Protein AF-A0A814MTD2-F1 (afdb_monomer)

Organism: NCBI:txid104777

Foldseek 3Di:
DDDDDDDDPDDDDDDKDKDFAFALDPAPVSVVLVVVCVVVDDPDDCPDPVNVVVCLVPPDQPCLQPGTDDPCVVDVFADDPNDGFDQQQWAWDGDSSGRIMTIGPPLAGPVRHGDDD

Solvent-accessible surface area (backbone atoms only — not comparable to full-atom values): 7406 Å² total; per-residue (Å²): 135,93,83,89,82,89,85,75,98,64,100,66,79,82,67,66,44,74,53,62,34,62,36,71,74,79,38,73,63,18,47,56,50,49,54,64,49,51,78,70,73,62,97,62,68,76,86,40,80,68,37,62,56,51,53,61,74,68,50,60,94,81,47,49,84,60,28,36,67,55,66,70,76,74,54,82,76,59,72,56,97,90,39,70,61,66,74,81,41,41,26,73,50,76,37,90,89,39,11,32,28,40,24,39,57,67,45,25,28,77,84,67,4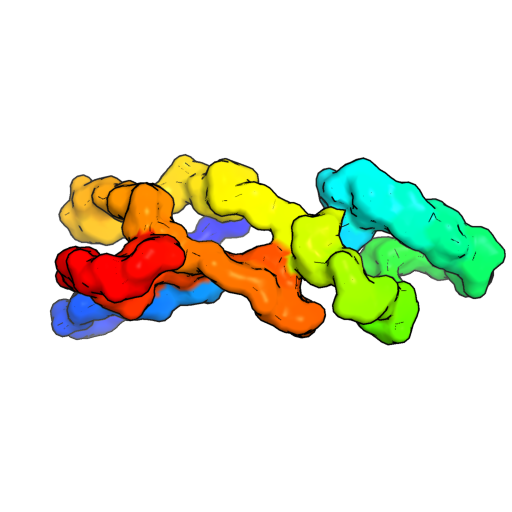7,80,43,90,115

InterPro domains:
  IPR001873 Epithelial sodium channel [PF00858] (6-109)

Mean predicted aligned error: 10.37 Å

pLDDT: mean 73.08, std 11.5, range [43.5, 90.81]

Structure (mmCIF, N/CA/C/O backbone):
data_AF-A0A814MTD2-F1
#
_entry.id   AF-A0A814MTD2-F1
#
loop_
_atom_site.group_PDB
_atom_site.id
_atom_site.type_symbol
_atom_site.label_atom_id
_atom_site.label_alt_id
_atom_site.label_comp_id
_atom_site.label_asym_id
_atom_site.label_entity_id
_atom_site.label_seq_id
_atom_site.pdbx_PDB_ins_code
_atom_site.Cartn_x
_atom_site.Cartn_y
_atom_site.Cartn_z
_atom_site.occupancy
_atom_site.B_iso_or_equiv
_atom_site.auth_seq_id
_atom_site.auth_comp_id
_atom_site.auth_asym_id
_atom_site.auth_atom_id
_atom_site.pdbx_PDB_model_num
ATOM 1 N N . THR A 1 1 ? -6.937 15.872 -8.535 1.00 43.50 1 THR A N 1
ATOM 2 C CA . THR A 1 1 ? -7.206 15.457 -7.141 1.00 43.50 1 THR A CA 1
ATOM 3 C C . THR A 1 1 ? -8.265 14.382 -7.152 1.00 43.50 1 THR A C 1
ATOM 5 O O . THR A 1 1 ? -9.369 14.660 -7.604 1.00 43.50 1 THR A O 1
ATOM 8 N N . THR A 1 2 ? -7.945 13.161 -6.728 1.00 51.50 2 THR A N 1
ATOM 9 C CA . THR A 1 2 ? -8.926 12.064 -6.687 1.00 51.50 2 THR A CA 1
ATOM 10 C C . THR A 1 2 ? -9.736 12.165 -5.398 1.00 51.50 2 THR A C 1
ATOM 12 O O . THR A 1 2 ? -9.160 12.274 -4.319 1.00 51.50 2 THR A O 1
ATOM 15 N N . LYS A 1 3 ? -11.069 12.179 -5.504 1.00 49.38 3 LYS A N 1
ATOM 16 C CA . LYS A 1 3 ? -11.993 12.164 -4.360 1.00 49.38 3 LYS A CA 1
ATOM 17 C C . LYS A 1 3 ? -12.909 10.953 -4.498 1.00 49.38 3 LYS A C 1
ATOM 19 O O . LYS A 1 3 ? -13.663 10.876 -5.463 1.00 49.38 3 LYS A O 1
ATOM 24 N N . THR A 1 4 ? -12.863 10.043 -3.533 1.00 62.94 4 THR A N 1
ATOM 25 C CA . THR A 1 4 ? -13.713 8.845 -3.506 1.00 62.94 4 THR A CA 1
ATOM 26 C C . THR A 1 4 ? -14.805 9.034 -2.457 1.00 62.94 4 THR A C 1
ATOM 28 O O . THR A 1 4 ? -14.506 9.367 -1.313 1.00 62.94 4 THR A O 1
ATOM 31 N N . ARG A 1 5 ? -16.076 8.845 -2.834 1.00 64.44 5 ARG A N 1
ATOM 32 C CA . ARG A 1 5 ? -17.228 8.877 -1.918 1.00 64.44 5 ARG A CA 1
ATOM 33 C C . ARG A 1 5 ? -18.006 7.576 -2.053 1.00 64.44 5 ARG A C 1
ATOM 35 O O . ARG A 1 5 ? -18.518 7.287 -3.129 1.00 64.44 5 ARG A O 1
ATOM 42 N N . ILE A 1 6 ? -18.137 6.836 -0.958 1.00 64.00 6 ILE A N 1
ATOM 43 C CA . ILE A 1 6 ? -18.960 5.625 -0.879 1.00 64.00 6 ILE A CA 1
ATOM 44 C C . ILE A 1 6 ? -20.320 6.032 -0.291 1.00 64.00 6 ILE A C 1
ATOM 46 O O . ILE A 1 6 ? -20.369 6.681 0.752 1.00 64.00 6 ILE A O 1
ATOM 50 N N . LYS A 1 7 ? -21.425 5.716 -0.977 1.00 57.81 7 LYS A N 1
ATOM 51 C CA . LYS A 1 7 ? -22.798 5.887 -0.470 1.00 57.81 7 LYS A CA 1
ATOM 52 C C . LYS A 1 7 ? -23.439 4.507 -0.350 1.00 57.81 7 LYS A C 1
ATOM 54 O O . LYS A 1 7 ? -23.669 3.865 -1.370 1.00 57.81 7 LYS A O 1
ATOM 59 N N . THR A 1 8 ? -23.736 4.070 0.866 1.00 55.31 8 THR A N 1
ATOM 60 C CA . THR A 1 8 ? -24.494 2.841 1.137 1.00 55.31 8 THR A CA 1
ATOM 61 C C . THR A 1 8 ? -25.950 3.188 1.469 1.00 55.31 8 THR A C 1
ATOM 63 O O . THR A 1 8 ? -26.228 4.227 2.063 1.00 55.31 8 THR A O 1
ATOM 66 N N . GLY A 1 9 ? -26.898 2.354 1.026 1.00 54.00 9 GLY A N 1
ATOM 67 C CA . GLY A 1 9 ? -28.345 2.554 1.234 1.00 54.00 9 GLY A CA 1
ATOM 68 C C . GLY A 1 9 ? -28.893 1.979 2.546 1.00 54.00 9 GLY A C 1
ATOM 69 O O . GLY A 1 9 ? -30.090 2.074 2.794 1.00 54.00 9 GLY A O 1
ATOM 70 N N . PHE A 1 10 ? -28.035 1.374 3.371 1.00 67.19 10 PHE A N 1
ATOM 71 C CA . PHE A 1 10 ? -28.394 0.695 4.618 1.00 67.19 10 PHE A CA 1
ATOM 72 C C . PHE A 1 10 ? -27.312 0.941 5.677 1.00 67.19 10 PHE A C 1
ATOM 74 O O . PHE A 1 10 ? -26.182 1.289 5.332 1.00 67.19 10 PHE A O 1
ATOM 81 N N . ASN A 1 11 ? -27.647 0.733 6.954 1.00 61.03 11 ASN A N 1
ATOM 82 C CA . ASN A 1 11 ? -26.702 0.849 8.066 1.00 61.03 11 ASN A CA 1
ATOM 83 C C . ASN A 1 11 ? -25.719 -0.336 8.014 1.00 61.03 11 ASN A C 1
ATOM 85 O O . ASN A 1 11 ? -26.088 -1.467 8.332 1.00 61.03 11 ASN A O 1
ATOM 89 N N . THR A 1 12 ? -24.494 -0.106 7.544 1.00 58.34 12 THR A N 1
ATOM 90 C CA . THR A 1 12 ? -23.470 -1.148 7.375 1.00 58.34 12 THR A CA 1
ATOM 91 C C . THR A 1 12 ? -22.280 -0.845 8.269 1.00 58.34 12 THR A C 1
ATOM 93 O O . THR A 1 12 ? -21.861 0.306 8.330 1.00 58.34 12 THR A O 1
ATOM 96 N N . LYS A 1 13 ? -21.675 -1.866 8.890 1.00 65.62 13 LYS A N 1
ATOM 97 C CA . LYS A 1 13 ? -20.342 -1.706 9.493 1.00 65.62 13 LYS A CA 1
ATOM 98 C C . LYS A 1 13 ? -19.382 -1.148 8.440 1.00 65.62 13 LYS A C 1
ATOM 100 O O . LYS A 1 13 ? -19.480 -1.548 7.276 1.00 65.62 13 LYS A O 1
ATOM 105 N N . PHE A 1 14 ? -18.487 -0.240 8.834 1.00 67.44 14 PHE A N 1
ATOM 106 C CA . PHE A 1 14 ? -17.501 0.300 7.902 1.00 67.44 14 PHE A CA 1
ATOM 107 C C . PHE A 1 14 ? -16.719 -0.861 7.275 1.00 67.44 14 PHE A C 1
ATOM 109 O O . PHE A 1 14 ? -16.185 -1.697 8.013 1.00 67.44 14 PHE A O 1
ATOM 116 N N . PRO A 1 15 ? -16.705 -0.977 5.937 1.00 75.38 15 PRO A N 1
ATOM 117 C CA . PRO A 1 15 ? -16.086 -2.113 5.282 1.00 75.38 15 PRO A CA 1
ATOM 118 C C . PRO A 1 15 ? -14.573 -2.079 5.487 1.00 75.38 15 PRO A C 1
ATOM 120 O O . PRO A 1 15 ? -13.971 -1.018 5.642 1.00 75.38 15 PRO A O 1
ATOM 123 N N . THR A 1 16 ? -13.943 -3.246 5.419 1.00 84.50 16 THR A N 1
ATOM 124 C CA . THR A 1 16 ? -12.493 -3.317 5.250 1.00 84.50 16 THR A CA 1
ATOM 125 C C . THR A 1 16 ? -12.132 -2.675 3.909 1.00 84.50 16 THR A C 1
ATOM 127 O O . THR A 1 16 ? -12.636 -3.089 2.864 1.00 84.50 16 THR A O 1
ATOM 130 N N . ILE A 1 17 ? -11.283 -1.647 3.932 1.00 85.44 17 ILE A N 1
ATOM 131 C CA . ILE A 1 17 ? -10.845 -0.932 2.727 1.00 85.44 17 ILE A CA 1
ATOM 132 C C . ILE A 1 17 ? -9.360 -1.179 2.541 1.00 85.44 17 ILE A C 1
ATOM 134 O O . ILE A 1 17 ? -8.564 -0.779 3.387 1.00 85.44 17 ILE A O 1
ATOM 138 N N . THR A 1 18 ? -8.988 -1.765 1.407 1.00 89.31 18 THR A N 1
ATOM 139 C CA . THR A 1 18 ? -7.591 -1.879 0.989 1.00 89.31 18 THR A CA 1
ATOM 140 C C . THR A 1 18 ? -7.325 -0.923 -0.163 1.00 89.31 18 THR A C 1
ATOM 142 O O . THR A 1 18 ? -7.994 -0.974 -1.194 1.00 89.31 18 THR A O 1
ATOM 145 N N . VAL A 1 19 ? -6.325 -0.063 0.005 1.00 87.75 19 VAL A N 1
ATOM 146 C CA . VAL A 1 19 ? -5.794 0.781 -1.065 1.00 87.75 19 VAL A CA 1
ATOM 147 C C . VAL A 1 19 ? -4.382 0.310 -1.358 1.00 87.75 19 VAL A C 1
ATOM 149 O O . VAL A 1 19 ? -3.531 0.340 -0.471 1.00 87.75 19 VAL A O 1
ATOM 152 N N . CYS A 1 20 ? -4.147 -0.131 -2.588 1.00 85.00 20 CYS A N 1
ATOM 153 C CA . CYS A 1 20 ? -2.820 -0.499 -3.057 1.00 85.00 20 CYS A CA 1
ATOM 154 C C . CYS A 1 20 ? -2.305 0.539 -4.034 1.00 85.00 20 CYS A C 1
ATOM 156 O O . CYS A 1 20 ? -3.072 1.093 -4.827 1.00 85.00 20 CYS A O 1
ATOM 158 N N . ASN A 1 21 ? -1.004 0.778 -3.996 1.00 80.31 21 ASN A N 1
ATOM 159 C CA . ASN A 1 21 ? -0.369 1.652 -4.947 1.00 80.3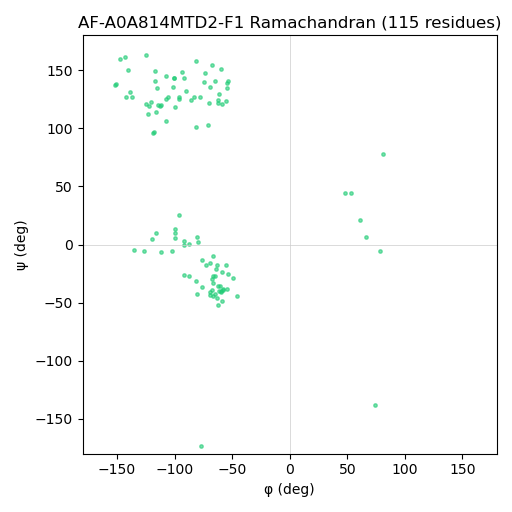1 21 ASN A CA 1
ATOM 160 C C . ASN A 1 21 ? 0.973 1.077 -5.412 1.00 80.31 21 ASN A C 1
ATOM 162 O O . ASN A 1 21 ? 1.852 0.701 -4.634 1.00 80.31 21 ASN A O 1
ATOM 166 N N . LEU A 1 22 ? 1.119 1.074 -6.731 1.00 74.56 22 LEU A N 1
ATOM 167 C CA . LEU A 1 22 ? 2.351 0.762 -7.419 1.00 74.56 22 LEU A CA 1
ATOM 168 C C . LEU A 1 22 ? 2.666 1.957 -8.297 1.00 74.56 22 LEU A C 1
ATOM 170 O O . LEU A 1 22 ? 1.925 2.277 -9.225 1.00 74.56 22 LEU A O 1
ATOM 174 N N . ASN A 1 23 ? 3.730 2.656 -7.955 1.00 69.94 23 ASN A N 1
ATOM 175 C CA . ASN A 1 23 ? 4.092 3.897 -8.585 1.00 69.94 23 ASN A CA 1
ATOM 176 C C . ASN A 1 23 ? 5.445 3.754 -9.264 1.00 69.94 23 ASN A C 1
ATOM 178 O O . ASN A 1 23 ? 6.486 3.912 -8.641 1.00 69.94 23 ASN A O 1
ATOM 182 N N . TYR A 1 24 ? 5.403 3.485 -10.564 1.00 64.06 24 TYR A N 1
ATOM 183 C CA . TYR A 1 24 ? 6.585 3.439 -11.415 1.00 64.06 24 TYR A CA 1
ATOM 184 C C . TYR A 1 24 ? 7.060 4.817 -11.872 1.00 64.06 24 TYR A C 1
ATOM 186 O O . TYR A 1 24 ? 7.950 4.870 -12.705 1.00 64.06 24 TYR A O 1
ATOM 194 N N . PHE A 1 25 ? 6.490 5.922 -11.380 1.00 61.34 25 PHE A N 1
ATOM 195 C CA . PHE A 1 25 ? 6.729 7.246 -11.966 1.00 61.34 25 PHE A CA 1
ATOM 196 C C . PHE A 1 25 ? 7.008 8.362 -10.956 1.00 61.34 25 PHE A C 1
ATOM 198 O O . PHE A 1 25 ? 7.271 9.484 -11.376 1.00 61.34 25 PHE A O 1
ATOM 205 N N . THR A 1 26 ? 6.925 8.116 -9.643 1.00 61.22 26 THR A N 1
ATOM 206 C CA . THR A 1 26 ? 7.065 9.210 -8.657 1.00 61.22 26 THR A CA 1
ATOM 207 C C . THR A 1 26 ? 8.110 9.010 -7.565 1.00 61.22 26 THR A C 1
ATOM 209 O O . THR A 1 26 ? 8.330 9.947 -6.799 1.00 61.22 26 THR A O 1
ATOM 212 N N . SER A 1 27 ? 8.768 7.849 -7.472 1.00 63.75 27 SER A N 1
ATOM 213 C CA . SER A 1 27 ? 9.950 7.694 -6.607 1.00 63.75 27 SER A CA 1
ATOM 214 C C . SER A 1 27 ? 11.238 7.935 -7.403 1.00 63.75 27 SER A C 1
ATOM 216 O O . SER A 1 27 ? 11.282 7.618 -8.589 1.00 63.75 27 SER A O 1
ATOM 218 N N . GLU A 1 28 ? 12.301 8.456 -6.773 1.00 62.22 28 GLU A N 1
ATOM 219 C CA . GLU A 1 28 ? 13.628 8.590 -7.418 1.00 62.22 28 GLU A CA 1
ATOM 220 C C . GLU A 1 28 ? 14.116 7.251 -7.981 1.00 62.22 28 GLU A C 1
ATOM 222 O O . GLU A 1 28 ? 14.640 7.181 -9.087 1.00 62.22 28 GLU A O 1
ATOM 227 N N . TYR A 1 29 ? 13.855 6.158 -7.258 1.00 68.00 29 TYR A N 1
ATOM 228 C CA . TYR A 1 29 ? 14.128 4.808 -7.740 1.00 68.00 29 TYR A CA 1
ATOM 229 C C . TYR A 1 29 ? 13.370 4.485 -9.031 1.00 68.00 29 TYR A C 1
ATOM 231 O O . TYR A 1 29 ? 13.925 3.883 -9.944 1.00 68.00 29 TYR A O 1
ATOM 239 N N . SER A 1 30 ? 12.108 4.898 -9.116 1.00 66.56 30 SER A N 1
ATOM 240 C CA . SER A 1 30 ? 11.290 4.699 -10.305 1.00 66.56 30 SER A CA 1
ATOM 241 C C . SER A 1 30 ? 11.777 5.517 -11.493 1.00 66.56 30 SER A C 1
ATOM 243 O O . SER A 1 30 ? 11.797 4.994 -12.598 1.00 66.56 30 SER A O 1
ATOM 245 N N . ILE A 1 31 ? 12.219 6.758 -11.265 1.00 68.69 31 ILE A N 1
ATOM 246 C CA . ILE A 1 31 ? 12.821 7.605 -12.303 1.00 68.69 31 ILE A CA 1
ATOM 247 C C . ILE A 1 31 ? 14.097 6.943 -12.833 1.00 68.69 31 ILE A C 1
ATOM 249 O O . ILE A 1 31 ? 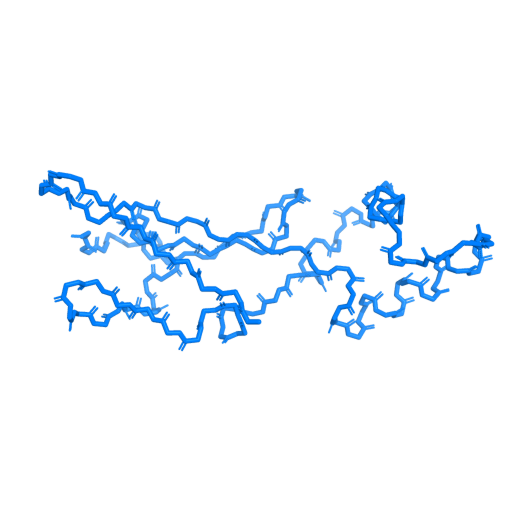14.179 6.666 -14.024 1.00 68.69 31 ILE A O 1
ATOM 253 N N . ASN A 1 32 ? 15.023 6.558 -11.949 1.00 71.31 32 ASN A N 1
ATOM 254 C CA . ASN A 1 32 ? 16.255 5.862 -12.340 1.00 71.31 32 ASN A CA 1
ATOM 255 C C . ASN A 1 32 ? 15.967 4.523 -13.048 1.00 71.31 32 ASN A C 1
ATOM 257 O O . ASN A 1 32 ? 16.676 4.123 -13.970 1.00 71.31 32 ASN A O 1
ATOM 261 N N . TYR A 1 33 ? 14.919 3.810 -12.625 1.00 72.75 33 TYR A N 1
ATOM 262 C CA . TYR A 1 33 ? 14.477 2.577 -13.269 1.00 72.75 33 TYR A CA 1
ATOM 263 C C . TYR A 1 33 ? 13.928 2.839 -14.678 1.00 72.75 33 TYR A C 1
ATOM 265 O O . TYR A 1 33 ? 14.306 2.125 -15.606 1.00 72.75 33 TYR A O 1
ATOM 273 N N . ILE A 1 34 ? 13.104 3.875 -14.865 1.00 69.44 34 ILE A N 1
ATOM 274 C CA . ILE A 1 34 ? 12.630 4.308 -16.186 1.00 69.44 34 ILE A CA 1
ATOM 275 C C . ILE A 1 34 ? 13.813 4.668 -17.086 1.00 69.44 34 ILE A C 1
ATOM 277 O O . ILE A 1 34 ? 13.883 4.154 -18.196 1.00 69.44 34 ILE A O 1
ATOM 281 N N . GLU A 1 35 ? 14.761 5.474 -16.607 1.00 70.88 35 GLU A N 1
ATOM 282 C CA . GLU A 1 35 ? 15.954 5.864 -17.373 1.00 70.88 35 GLU A CA 1
ATOM 283 C C . GLU A 1 35 ? 16.789 4.638 -17.781 1.00 70.88 35 GLU A C 1
ATOM 285 O O . GLU A 1 35 ? 17.245 4.525 -18.920 1.00 70.88 35 GLU A O 1
ATOM 290 N N . SER A 1 36 ? 16.923 3.651 -16.886 1.00 72.94 36 SER A N 1
ATOM 291 C CA . SER A 1 36 ? 17.616 2.393 -17.197 1.00 72.94 36 SER A CA 1
ATOM 292 C C . SER A 1 36 ? 16.910 1.558 -18.275 1.00 72.94 36 SER A C 1
ATOM 294 O O . SER A 1 36 ? 17.561 0.802 -18.996 1.00 72.94 36 SER A O 1
ATOM 296 N N . LEU A 1 37 ? 15.586 1.700 -18.405 1.00 69.56 37 LEU A N 1
ATOM 297 C CA . LEU A 1 37 ? 14.776 1.051 -19.437 1.00 69.56 37 LEU A CA 1
ATOM 298 C C . LEU A 1 37 ? 14.709 1.870 -20.733 1.00 69.56 37 LEU A C 1
ATOM 300 O O . LEU A 1 37 ? 14.554 1.290 -21.804 1.00 69.56 37 LEU A O 1
ATOM 304 N N . GLU A 1 38 ? 14.845 3.195 -20.666 1.00 61.50 38 GLU A N 1
ATOM 305 C CA . GLU A 1 38 ? 14.907 4.089 -21.829 1.00 61.50 38 GLU A CA 1
ATOM 306 C C . GLU A 1 38 ? 16.126 3.767 -22.708 1.00 61.50 38 GLU A C 1
ATOM 308 O O . GLU A 1 38 ? 16.015 3.713 -23.937 1.00 61.50 38 GLU A O 1
ATOM 313 N N . TYR A 1 39 ? 17.246 3.381 -22.079 1.00 57.22 39 TYR A N 1
ATOM 314 C CA . TYR A 1 39 ? 18.416 2.799 -22.752 1.00 57.22 39 TYR A CA 1
ATOM 315 C C . TYR A 1 39 ? 18.065 1.578 -23.636 1.00 57.22 39 TYR A C 1
ATOM 317 O O . TYR A 1 39 ? 18.751 1.299 -24.619 1.00 57.22 39 TYR A O 1
ATOM 325 N N . TYR A 1 40 ? 16.965 0.874 -23.338 1.00 56.56 40 TYR A N 1
ATOM 326 C CA . TYR A 1 40 ? 16.489 -0.325 -24.038 1.00 56.56 40 TYR A CA 1
ATOM 327 C C . TYR A 1 40 ? 15.422 -0.083 -25.124 1.00 56.56 40 TYR A C 1
ATOM 329 O O . TYR A 1 40 ? 14.743 -1.034 -25.511 1.00 56.56 40 TYR A O 1
ATOM 337 N N . LYS A 1 41 ? 15.368 1.114 -25.729 1.00 56.84 41 LYS A N 1
ATOM 338 C CA . LYS A 1 41 ? 14.562 1.443 -26.933 1.00 56.84 41 LYS A CA 1
ATOM 339 C C . LYS A 1 41 ? 13.083 1.740 -26.657 1.00 56.84 41 LYS A C 1
ATOM 341 O O . LYS A 1 41 ? 12.202 0.950 -26.995 1.00 56.84 41 LYS A O 1
ATOM 346 N N . PHE A 1 42 ? 12.788 2.940 -26.169 1.00 60.66 42 PHE A N 1
ATOM 347 C CA . PH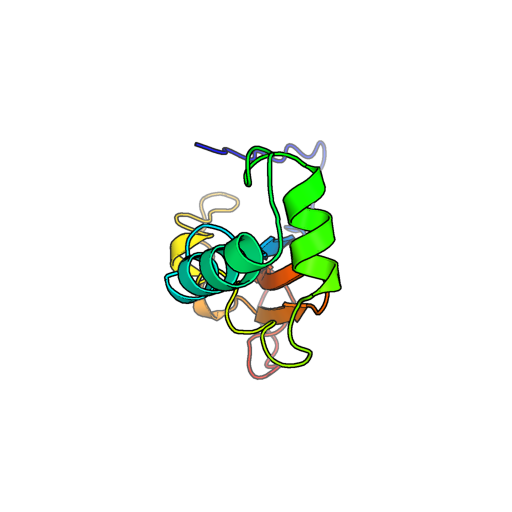E A 1 42 ? 11.453 3.514 -26.337 1.00 60.66 42 PHE A CA 1
ATOM 348 C C . PHE A 1 42 ? 11.500 4.644 -27.368 1.00 60.66 42 PHE A C 1
ATOM 350 O O . PHE A 1 42 ? 11.969 5.734 -27.079 1.00 60.66 42 PHE A O 1
ATOM 357 N N . GLU A 1 43 ? 10.969 4.406 -28.570 1.00 58.31 43 GLU A N 1
ATOM 358 C CA . GLU A 1 43 ? 10.646 5.492 -29.518 1.00 58.31 43 GLU A CA 1
ATOM 359 C C . GLU A 1 43 ? 9.313 6.193 -29.163 1.00 58.31 43 GLU A C 1
ATOM 361 O O . GLU A 1 43 ? 8.849 7.074 -29.883 1.00 58.31 43 GLU A O 1
ATOM 366 N N . GLY A 1 44 ? 8.661 5.792 -28.064 1.00 60.94 44 GLY A N 1
ATOM 367 C CA . GLY A 1 44 ? 7.320 6.232 -27.679 1.00 60.94 44 GLY A CA 1
ATOM 368 C C . GLY A 1 44 ? 7.248 6.837 -26.280 1.00 60.94 44 GLY A C 1
ATOM 369 O O . GLY A 1 44 ? 8.122 6.635 -25.445 1.00 60.94 44 GLY A O 1
ATOM 370 N N . ASN A 1 45 ? 6.159 7.564 -26.018 1.00 62.19 45 ASN A N 1
ATOM 371 C CA . ASN A 1 45 ? 5.923 8.234 -24.741 1.00 62.19 45 ASN A CA 1
ATOM 372 C C . ASN A 1 45 ? 5.911 7.220 -23.566 1.00 62.19 45 ASN A C 1
ATOM 374 O O . ASN A 1 45 ? 5.044 6.340 -23.555 1.00 62.19 45 ASN A O 1
ATOM 378 N N . PRO A 1 46 ? 6.790 7.360 -22.552 1.00 57.88 46 PRO A N 1
ATOM 379 C CA . PRO A 1 46 ? 6.854 6.462 -21.391 1.00 57.88 46 PRO A CA 1
ATOM 380 C C . PRO A 1 46 ? 5.612 6.538 -20.485 1.00 57.88 46 PRO A C 1
ATOM 382 O O . PRO A 1 46 ? 5.411 5.689 -19.625 1.00 57.88 46 PRO A O 1
ATOM 385 N N . PHE A 1 47 ? 4.727 7.512 -20.697 1.00 58.69 47 PHE A N 1
ATOM 386 C CA . PHE A 1 47 ? 3.421 7.603 -20.041 1.00 58.69 47 PHE A CA 1
ATOM 387 C C . PHE A 1 47 ? 2.291 6.926 -20.838 1.00 58.69 47 PHE A C 1
ATOM 389 O O . PHE A 1 47 ? 1.127 6.977 -20.438 1.00 58.69 47 PHE A O 1
ATOM 396 N N . ALA A 1 48 ? 2.593 6.290 -21.975 1.00 64.94 48 ALA A N 1
ATOM 397 C CA . ALA A 1 48 ? 1.625 5.474 -22.698 1.00 64.94 48 ALA A CA 1
ATOM 398 C C . ALA A 1 48 ? 1.373 4.145 -21.963 1.00 64.94 48 ALA A C 1
ATOM 400 O O . ALA A 1 48 ? 2.283 3.562 -21.378 1.00 64.94 48 ALA A O 1
ATOM 401 N N . LYS A 1 49 ? 0.144 3.609 -22.054 1.00 58.25 49 LYS A N 1
ATOM 402 C CA . LYS A 1 49 ? -0.281 2.355 -21.386 1.00 58.25 49 LYS A CA 1
ATOM 403 C C . LYS A 1 49 ? 0.677 1.166 -21.581 1.00 58.25 49 LYS A C 1
ATOM 405 O O . LYS A 1 49 ? 0.743 0.294 -20.722 1.00 58.25 49 LYS A O 1
ATOM 410 N N . GLY A 1 50 ? 1.408 1.118 -22.697 1.00 64.81 50 GLY A N 1
ATOM 411 C CA . GLY A 1 50 ? 2.378 0.054 -22.979 1.00 64.81 50 GLY A CA 1
ATOM 412 C C . GLY A 1 50 ? 3.587 0.046 -22.038 1.00 64.81 50 GLY A C 1
ATOM 413 O O . GLY A 1 50 ? 4.151 -1.016 -21.787 1.00 64.81 50 GLY A O 1
ATOM 414 N N . PHE A 1 51 ? 3.958 1.194 -21.470 1.00 68.50 51 PHE A N 1
ATOM 415 C CA . PHE A 1 51 ? 5.118 1.289 -20.590 1.00 68.50 51 PHE A CA 1
ATOM 416 C C . PHE A 1 51 ? 4.890 0.574 -19.258 1.00 68.50 51 PHE A C 1
ATOM 418 O O . PHE A 1 51 ? 5.753 -0.178 -18.819 1.00 68.50 51 PHE A O 1
ATOM 425 N N . GLU A 1 52 ? 3.712 0.731 -18.642 1.00 68.25 52 GLU A N 1
ATOM 426 C CA . GLU A 1 52 ? 3.385 0.049 -17.380 1.00 68.25 52 GLU A CA 1
ATOM 427 C C . GLU A 1 52 ? 3.501 -1.478 -17.523 1.00 68.25 52 GLU A C 1
ATOM 429 O O . GLU A 1 52 ? 4.017 -2.155 -16.635 1.00 68.25 52 GLU A O 1
ATOM 434 N N . TYR A 1 53 ? 3.076 -2.020 -18.668 1.00 71.19 53 TYR A N 1
ATOM 435 C CA . TYR A 1 53 ? 3.205 -3.444 -18.977 1.00 71.19 53 TYR A CA 1
ATOM 436 C C . TYR A 1 53 ? 4.675 -3.887 -19.054 1.00 71.19 53 TYR A C 1
ATOM 438 O O . TYR A 1 53 ? 5.056 -4.893 -18.456 1.00 71.19 53 TYR A O 1
ATOM 446 N N . ILE A 1 54 ? 5.519 -3.114 -19.739 1.00 71.38 54 ILE A N 1
ATOM 447 C CA . ILE A 1 54 ? 6.948 -3.419 -19.901 1.00 71.38 54 ILE A CA 1
ATOM 448 C C . ILE A 1 54 ? 7.700 -3.268 -18.571 1.00 71.38 54 ILE A C 1
ATOM 450 O O . ILE A 1 54 ? 8.518 -4.126 -18.233 1.00 71.38 54 ILE A O 1
ATOM 454 N N . ALA A 1 55 ? 7.389 -2.233 -17.790 1.00 71.44 55 ALA A N 1
ATOM 455 C CA . ALA A 1 55 ? 7.933 -2.016 -16.451 1.00 71.44 55 ALA A CA 1
ATOM 456 C C . ALA A 1 55 ? 7.557 -3.157 -15.491 1.00 71.44 55 ALA A C 1
ATOM 458 O O . ALA A 1 55 ? 8.390 -3.622 -14.716 1.00 71.44 55 ALA A O 1
ATOM 459 N N . LYS A 1 56 ? 6.323 -3.675 -15.567 1.00 71.56 56 LYS A N 1
ATOM 460 C CA . LYS A 1 56 ? 5.914 -4.872 -14.814 1.00 71.56 56 LYS A CA 1
ATOM 461 C C . LYS A 1 56 ? 6.675 -6.121 -15.262 1.00 71.56 56 LYS A C 1
ATOM 463 O O . LYS A 1 56 ? 7.126 -6.879 -14.408 1.00 71.56 56 LYS A O 1
ATOM 468 N N . ALA A 1 57 ? 6.857 -6.316 -16.569 1.00 73.12 57 ALA A N 1
ATOM 469 C CA . ALA A 1 57 ? 7.564 -7.474 -17.123 1.00 73.12 57 ALA A CA 1
ATOM 470 C C . ALA A 1 57 ? 9.063 -7.499 -16.771 1.00 73.12 57 ALA A C 1
ATOM 472 O O . ALA A 1 57 ? 9.628 -8.571 -16.568 1.00 73.12 57 ALA A O 1
ATOM 473 N N . ASN A 1 58 ? 9.698 -6.329 -16.661 1.00 72.06 58 ASN A N 1
ATOM 474 C CA . ASN A 1 58 ? 11.123 -6.191 -16.343 1.00 72.06 58 ASN A CA 1
ATOM 475 C C . ASN A 1 58 ? 11.386 -5.869 -14.865 1.00 72.06 58 ASN A C 1
ATOM 477 O O . ASN A 1 58 ? 12.507 -5.502 -14.501 1.00 72.06 58 ASN A O 1
ATOM 481 N N . LYS A 1 59 ? 10.366 -5.945 -14.002 1.00 69.75 59 LYS A N 1
ATOM 482 C CA . LYS A 1 59 ? 10.489 -5.631 -12.577 1.00 69.75 59 LYS A CA 1
ATOM 483 C C . LYS A 1 59 ? 11.485 -6.599 -11.917 1.00 69.75 59 LYS A C 1
ATOM 485 O O . LYS A 1 59 ? 11.270 -7.813 -11.972 1.00 69.75 59 LYS A O 1
ATOM 490 N N . PRO A 1 60 ? 12.541 -6.108 -11.243 1.00 67.12 60 PRO A N 1
ATOM 491 C CA . PRO A 1 60 ? 13.396 -6.959 -10.423 1.00 67.12 60 PRO A CA 1
ATOM 492 C C . PRO A 1 60 ? 12.566 -7.738 -9.391 1.00 67.12 60 PRO A C 1
ATOM 494 O O . PRO A 1 60 ? 11.726 -7.166 -8.696 1.00 67.12 60 PRO A O 1
ATOM 497 N N . LYS A 1 61 ? 12.823 -9.044 -9.236 1.00 60.84 61 LYS A N 1
ATOM 498 C CA . LYS A 1 61 ? 12.060 -9.927 -8.325 1.00 60.84 61 LYS A CA 1
ATOM 499 C C . LYS A 1 61 ? 12.004 -9.448 -6.860 1.00 60.84 61 LYS A C 1
ATOM 501 O O . LYS A 1 61 ? 11.108 -9.871 -6.143 1.00 60.84 61 LYS A O 1
ATOM 506 N N . ASN A 1 62 ? 12.894 -8.538 -6.447 1.00 58.66 62 ASN A N 1
ATOM 507 C CA . ASN A 1 62 ? 12.992 -8.007 -5.081 1.00 58.66 62 ASN A CA 1
ATOM 508 C C . ASN A 1 62 ? 12.708 -6.496 -4.953 1.00 58.66 62 ASN A C 1
ATOM 510 O O . ASN A 1 62 ? 12.960 -5.924 -3.897 1.00 58.66 62 ASN A O 1
ATOM 514 N N . SER A 1 63 ? 12.209 -5.816 -5.992 1.00 58.03 63 SER A N 1
ATOM 515 C CA . SER A 1 63 ? 12.011 -4.355 -5.951 1.00 58.03 63 SER A CA 1
ATOM 516 C C . SER A 1 63 ? 10.576 -3.918 -5.657 1.00 58.03 63 SER A C 1
ATOM 518 O O . SER A 1 63 ? 10.288 -2.727 -5.670 1.00 58.03 63 SER A O 1
ATOM 520 N N . SER A 1 64 ? 9.651 -4.834 -5.346 1.00 54.53 64 SER A N 1
ATOM 521 C CA . SER A 1 64 ? 8.252 -4.482 -5.042 1.00 54.53 64 SER A CA 1
ATOM 522 C C . SER A 1 64 ? 8.094 -3.521 -3.857 1.00 54.53 64 SER A C 1
ATOM 524 O O . SER A 1 64 ? 7.116 -2.780 -3.822 1.00 54.53 64 SER A O 1
ATOM 526 N N . VAL A 1 65 ? 9.078 -3.484 -2.956 1.00 55.12 65 VAL A N 1
ATOM 527 C CA . VAL A 1 65 ? 9.178 -2.573 -1.800 1.00 55.12 65 VAL A CA 1
ATOM 528 C C . VAL A 1 65 ? 9.605 -1.145 -2.200 1.00 55.12 65 VAL A C 1
ATOM 53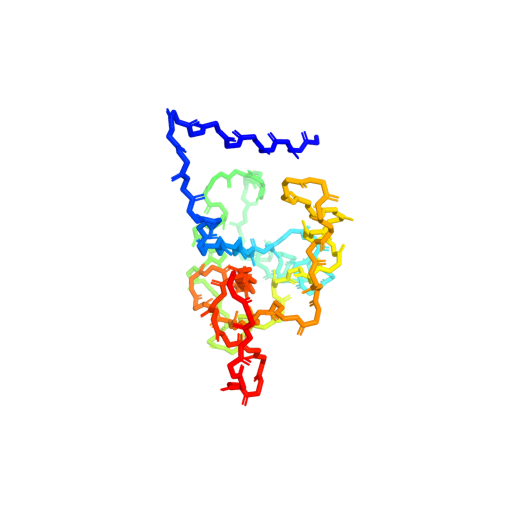0 O O . VAL A 1 65 ? 9.484 -0.222 -1.407 1.00 55.12 65 VAL A O 1
ATOM 533 N N . LEU A 1 66 ? 10.088 -0.926 -3.429 1.00 60.50 66 LEU A N 1
ATOM 534 C CA . LEU A 1 66 ? 10.688 0.349 -3.865 1.00 60.50 66 LEU A CA 1
ATOM 535 C C . LEU A 1 66 ? 9.765 1.224 -4.736 1.00 60.50 66 LEU A C 1
ATOM 537 O O . LEU A 1 66 ? 10.123 2.354 -5.078 1.00 60.50 66 LEU A O 1
ATOM 541 N N . TYR A 1 67 ? 8.587 0.711 -5.100 1.00 63.97 67 TYR A N 1
ATOM 542 C CA . TYR A 1 67 ? 7.640 1.404 -5.985 1.00 63.97 67 TYR A CA 1
ATOM 543 C C . TYR A 1 67 ? 6.358 1.854 -5.278 1.00 63.97 67 TYR A C 1
ATOM 545 O O . TYR A 1 67 ? 5.521 2.496 -5.903 1.00 63.97 67 TYR A O 1
ATOM 553 N N . GLY A 1 68 ? 6.140 1.490 -4.015 1.00 69.44 68 GLY A N 1
ATOM 554 C CA . GLY A 1 68 ? 4.966 1.939 -3.272 1.00 69.44 68 GLY A CA 1
ATOM 555 C C . GLY A 1 68 ? 5.147 3.345 -2.700 1.00 69.44 68 GLY A C 1
ATOM 556 O O . GLY A 1 68 ? 6.260 3.843 -2.542 1.00 69.44 68 GLY A O 1
ATOM 557 N N . ASP A 1 69 ? 4.032 4.017 -2.423 1.00 76.81 69 ASP A N 1
ATOM 558 C CA . ASP A 1 69 ? 4.014 5.340 -1.807 1.00 76.81 69 ASP A CA 1
ATOM 559 C C . ASP A 1 69 ? 3.711 5.142 -0.332 1.00 76.81 69 ASP A C 1
ATOM 561 O O . ASP A 1 69 ? 2.898 4.300 0.033 1.00 76.81 69 ASP A O 1
ATOM 565 N N . SER A 1 70 ? 4.329 5.948 0.530 1.00 81.75 70 SER A N 1
ATOM 566 C CA . SER A 1 70 ? 4.055 5.838 1.962 1.00 81.75 70 SER A CA 1
ATOM 567 C C . SER A 1 70 ? 2.576 6.086 2.287 1.00 81.75 70 SER A C 1
ATOM 569 O O . SER A 1 70 ? 1.911 6.912 1.654 1.00 81.75 70 SER A O 1
ATOM 571 N N . LEU A 1 71 ? 2.095 5.468 3.370 1.00 84.19 71 LEU A N 1
ATOM 572 C CA . LEU A 1 71 ? 0.745 5.670 3.911 1.00 84.19 71 LEU A CA 1
ATOM 573 C C . LEU A 1 71 ? 0.345 7.152 3.987 1.00 84.19 71 LEU A C 1
ATOM 575 O O . LEU A 1 71 ? -0.761 7.512 3.600 1.00 84.19 71 LEU A O 1
ATOM 579 N N . LYS A 1 72 ? 1.252 8.022 4.456 1.00 83.81 72 LYS A N 1
ATOM 580 C CA . LYS A 1 72 ? 0.994 9.466 4.608 1.00 83.81 72 LYS A CA 1
ATOM 581 C C . LYS A 1 72 ? 0.821 10.189 3.269 1.00 83.81 72 LYS A C 1
ATOM 583 O O . LYS A 1 72 ? 0.119 11.193 3.215 1.00 83.81 72 LYS A O 1
ATOM 588 N N . LYS A 1 73 ? 1.471 9.704 2.206 1.00 81.50 73 LYS A N 1
ATOM 589 C CA . LYS A 1 73 ? 1.315 10.233 0.844 1.00 81.50 73 LYS A CA 1
ATOM 590 C C . LYS A 1 73 ? -0.001 9.759 0.224 1.00 81.50 73 LYS A C 1
ATOM 592 O O . LYS A 1 73 ? -0.646 10.531 -0.478 1.00 81.50 73 LYS A O 1
ATOM 597 N N . LEU A 1 74 ? -0.404 8.519 0.505 1.00 80.06 74 LEU A N 1
ATOM 598 C CA . LEU A 1 74 ? -1.601 7.907 -0.071 1.00 80.06 74 LEU A CA 1
ATOM 599 C C . LEU A 1 74 ? -2.900 8.337 0.633 1.00 80.06 74 LEU A C 1
ATOM 601 O O . LEU A 1 74 ? -3.899 8.622 -0.024 1.00 80.06 74 LEU A O 1
ATOM 605 N N . ILE A 1 75 ? -2.889 8.400 1.966 1.00 82.62 75 ILE A N 1
ATOM 606 C CA . ILE A 1 75 ? -4.052 8.714 2.801 1.00 82.62 75 ILE A CA 1
ATOM 607 C C . ILE A 1 75 ? -3.763 9.994 3.588 1.00 82.62 75 ILE A C 1
ATOM 609 O O . ILE A 1 75 ? -3.154 9.976 4.655 1.00 82.62 75 ILE A O 1
ATOM 613 N N . VAL A 1 76 ? -4.233 11.119 3.049 1.00 83.06 76 VAL A N 1
ATOM 614 C CA . VAL A 1 76 ? -4.082 12.448 3.669 1.00 83.06 76 VAL A CA 1
ATOM 615 C C . VAL A 1 76 ? -5.139 12.691 4.754 1.00 83.06 76 VAL A C 1
ATOM 617 O O . VAL A 1 76 ? -4.887 13.396 5.728 1.00 83.06 76 VAL A O 1
ATOM 620 N N . PHE A 1 77 ? -6.330 12.111 4.596 1.00 83.50 77 PHE A N 1
ATOM 621 C CA . PHE A 1 77 ? -7.450 12.268 5.520 1.00 83.50 77 PHE A CA 1
ATOM 622 C C . PHE A 1 77 ? -8.352 11.029 5.483 1.00 83.50 77 PHE A C 1
ATOM 624 O O . PHE A 1 77 ? -8.636 10.510 4.404 1.00 83.50 77 PHE A O 1
ATOM 631 N N . CYS A 1 78 ? -8.799 10.567 6.651 1.00 83.12 78 CYS A N 1
ATOM 632 C CA . CYS A 1 78 ? -9.697 9.423 6.798 1.00 83.12 78 CYS A CA 1
ATOM 633 C C . CYS A 1 78 ? -10.698 9.691 7.926 1.00 83.12 78 CYS A C 1
ATOM 635 O O . CYS A 1 78 ? -10.306 10.028 9.047 1.00 83.12 78 CYS A O 1
ATOM 637 N N . GLU A 1 79 ? -11.983 9.540 7.616 1.00 84.25 79 GLU A N 1
ATOM 638 C CA . GLU A 1 79 ? -13.098 9.811 8.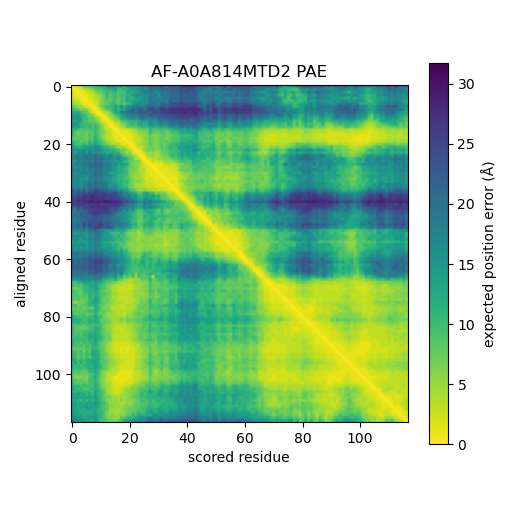520 1.00 84.25 79 GLU A CA 1
ATOM 639 C C . GLU A 1 79 ? -14.288 8.908 8.173 1.00 84.25 79 GLU A C 1
ATOM 641 O O . GLU A 1 79 ? -14.613 8.7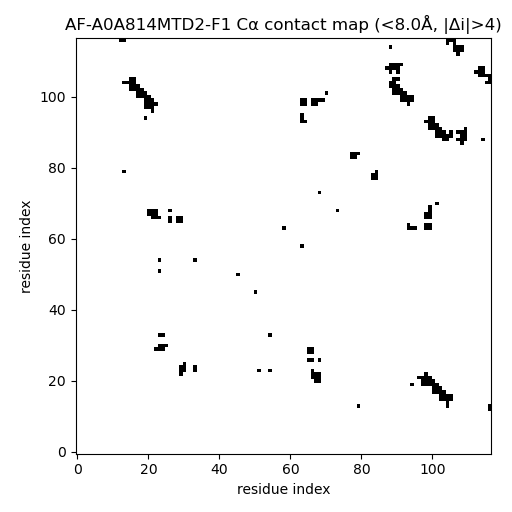22 6.998 1.00 84.25 79 GLU A O 1
ATOM 646 N N . TYR A 1 80 ? -14.947 8.379 9.202 1.00 78.25 80 TYR A N 1
ATOM 647 C CA . TYR A 1 80 ? -16.195 7.631 9.100 1.00 78.25 80 TYR A CA 1
ATOM 648 C C . TYR A 1 80 ? -17.152 8.075 10.211 1.00 78.25 80 TYR A C 1
ATOM 650 O O . TYR A 1 80 ? -16.766 8.089 11.374 1.00 78.25 80 TYR A O 1
ATOM 658 N N . GLU A 1 81 ? -18.383 8.470 9.864 1.00 81.00 81 GLU A N 1
ATOM 659 C CA . GLU A 1 81 ? -19.391 8.969 10.826 1.00 81.00 81 GLU A CA 1
ATOM 660 C C . GLU A 1 81 ? -18.847 10.037 11.796 1.00 81.00 81 GLU A C 1
ATOM 662 O O . GLU A 1 81 ? -19.071 9.989 13.001 1.00 81.00 81 GLU A O 1
ATOM 667 N N . SER A 1 82 ? -18.079 10.996 11.272 1.00 82.69 82 SER A N 1
ATOM 668 C CA . SER A 1 82 ? -17.410 12.046 12.059 1.00 82.69 82 SER A CA 1
ATOM 669 C C . SER A 1 82 ? -16.311 11.574 13.022 1.00 82.69 82 SER A C 1
ATOM 671 O O . SER A 1 82 ? -15.728 12.383 13.745 1.00 82.69 82 SER A O 1
ATOM 673 N N . ASN A 1 83 ? -15.956 10.289 12.991 1.00 81.00 83 ASN A N 1
ATOM 674 C CA . ASN A 1 83 ? -14.820 9.733 13.713 1.00 81.00 83 ASN A CA 1
ATOM 675 C C . ASN A 1 83 ? -13.599 9.657 12.793 1.00 81.00 83 ASN A C 1
ATOM 677 O O . ASN A 1 83 ? -13.648 9.073 11.708 1.00 81.00 83 ASN A O 1
ATOM 681 N N . ARG A 1 84 ? -12.473 10.231 13.231 1.00 86.75 84 ARG A N 1
ATOM 682 C CA . ARG A 1 84 ? -11.194 10.098 12.517 1.00 86.75 84 ARG A CA 1
ATOM 683 C C . ARG A 1 84 ? -10.682 8.666 12.620 1.00 86.75 84 ARG A C 1
ATOM 685 O O . ARG A 1 84 ? -10.653 8.097 13.709 1.00 86.75 84 ARG A O 1
ATOM 692 N N . CYS A 1 85 ? -10.213 8.118 11.503 1.00 84.56 85 CYS A N 1
ATOM 693 C CA . CYS A 1 85 ? -9.604 6.792 11.494 1.00 84.56 85 CYS A CA 1
ATOM 694 C C . CYS A 1 85 ? -8.307 6.789 12.313 1.00 84.56 85 CYS A C 1
ATOM 696 O O . CYS A 1 85 ? -7.498 7.719 12.228 1.00 84.56 85 CYS A O 1
ATOM 698 N N . ASN A 1 86 ? -8.070 5.716 13.066 1.00 86.19 86 ASN A N 1
ATOM 699 C CA . ASN A 1 86 ? -6.807 5.534 13.763 1.00 86.19 86 ASN A CA 1
ATOM 700 C C . ASN A 1 86 ? -5.750 4.972 12.802 1.00 86.19 86 ASN A C 1
ATOM 702 O O . ASN A 1 86 ? -5.692 3.772 12.540 1.00 86.19 86 ASN A O 1
ATOM 706 N N . MET A 1 87 ? -4.867 5.842 12.311 1.00 85.88 87 MET A N 1
ATOM 707 C CA . MET A 1 87 ? -3.838 5.464 11.336 1.00 85.88 87 MET A CA 1
ATOM 708 C C . MET A 1 87 ? -2.819 4.441 11.868 1.00 85.88 87 MET A C 1
ATOM 710 O O . MET A 1 87 ? -2.144 3.803 11.068 1.00 85.88 87 MET A O 1
ATOM 714 N N . SER A 1 88 ? -2.712 4.251 13.191 1.00 85.12 88 SER A N 1
ATOM 715 C CA . SER A 1 88 ? -1.845 3.212 13.779 1.00 85.12 88 SER A CA 1
ATOM 716 C C . SER A 1 88 ? -2.387 1.787 13.608 1.00 85.12 88 SER A C 1
ATOM 718 O O . SER A 1 88 ? -1.629 0.830 13.729 1.00 85.12 88 SER A O 1
ATOM 720 N N . GLN A 1 89 ? -3.681 1.648 13.302 1.00 86.69 89 GLN A N 1
ATOM 721 C CA . GLN A 1 89 ? -4.351 0.366 13.061 1.00 86.69 89 GLN A CA 1
ATOM 722 C C . GLN A 1 89 ? -4.352 -0.025 11.579 1.00 86.69 89 GLN A C 1
ATOM 724 O O . GLN A 1 89 ? -4.880 -1.073 11.218 1.00 86.69 89 GLN A O 1
ATOM 729 N N . VAL A 1 90 ? -3.782 0.814 10.708 1.00 88.12 90 VAL A N 1
ATOM 730 C CA . VAL A 1 90 ? -3.666 0.502 9.286 1.00 88.12 90 VAL A CA 1
ATOM 731 C C . VAL A 1 90 ? -2.651 -0.615 9.107 1.00 88.12 90 VAL A C 1
ATOM 733 O O . VAL A 1 90 ? -1.483 -0.465 9.464 1.00 88.12 90 VAL A O 1
ATOM 736 N N . LYS A 1 91 ? -3.095 -1.718 8.506 1.00 90.81 91 LYS A N 1
ATOM 737 C CA . LYS A 1 91 ? -2.229 -2.848 8.187 1.00 90.81 91 LYS A CA 1
ATOM 738 C C . LYS A 1 91 ? -1.553 -2.619 6.842 1.00 90.81 91 LYS A C 1
ATOM 740 O O . LYS A 1 91 ? -2.229 -2.410 5.833 1.00 90.81 91 LYS A O 1
ATOM 745 N N . HIS A 1 92 ? -0.229 -2.665 6.830 1.00 89.94 92 HIS A N 1
ATOM 746 C CA . HIS A 1 92 ? 0.598 -2.592 5.633 1.00 89.94 92 HIS A CA 1
ATOM 747 C C . HIS A 1 92 ? 1.089 -3.982 5.242 1.00 89.94 92 HIS A C 1
ATOM 749 O O . HIS A 1 92 ? 1.550 -4.762 6.078 1.00 89.94 92 HIS A O 1
ATOM 755 N N . TYR A 1 93 ? 1.004 -4.272 3.951 1.00 87.94 93 TYR A N 1
ATOM 756 C CA . TYR A 1 93 ? 1.672 -5.405 3.332 1.00 87.94 93 TYR A CA 1
ATOM 757 C C . TYR A 1 93 ? 2.059 -5.048 1.899 1.00 87.94 93 TYR A C 1
ATOM 759 O O . TYR A 1 93 ? 1.495 -4.138 1.292 1.00 87.94 93 TYR A O 1
ATOM 767 N N . ASN A 1 94 ? 3.018 -5.782 1.346 1.00 83.88 94 ASN A N 1
ATOM 768 C CA . ASN A 1 94 ? 3.448 -5.599 -0.030 1.00 83.88 94 ASN A CA 1
ATOM 769 C C . ASN A 1 94 ? 2.795 -6.666 -0.923 1.00 83.88 94 ASN A C 1
ATOM 771 O O . ASN A 1 94 ? 2.994 -7.862 -0.714 1.00 83.88 94 ASN A O 1
ATOM 775 N N . HIS A 1 95 ? 1.993 -6.241 -1.897 1.00 81.94 95 HIS A N 1
ATOM 776 C CA . HIS A 1 95 ? 1.386 -7.109 -2.900 1.00 81.94 95 HIS A CA 1
ATOM 777 C C . HIS A 1 95 ? 2.306 -7.220 -4.126 1.00 81.94 95 HIS A C 1
ATOM 779 O O . HIS A 1 95 ? 2.736 -6.193 -4.664 1.00 81.94 95 HIS A O 1
ATOM 785 N N . PRO A 1 96 ? 2.572 -8.432 -4.646 1.00 73.56 96 PRO A N 1
ATOM 786 C CA . PRO A 1 96 ? 3.522 -8.624 -5.745 1.00 73.56 96 PRO A CA 1
ATOM 787 C C . PRO A 1 96 ? 3.157 -7.813 -7.000 1.00 73.56 96 PRO A C 1
ATOM 789 O O . PRO A 1 96 ? 4.039 -7.235 -7.646 1.00 73.56 96 PRO A O 1
ATOM 792 N N . GLU A 1 97 ? 1.858 -7.717 -7.298 1.00 74.19 97 GLU A N 1
ATOM 793 C CA . GLU A 1 97 ? 1.321 -7.020 -8.472 1.00 74.19 97 GLU A CA 1
ATOM 794 C C . GLU A 1 97 ? 0.974 -5.548 -8.220 1.00 74.19 97 GLU A C 1
ATOM 796 O O . GLU A 1 97 ? 1.007 -4.760 -9.159 1.00 74.19 97 GLU A O 1
ATOM 801 N N . TYR A 1 98 ? 0.657 -5.163 -6.978 1.00 77.81 98 TYR A N 1
ATOM 802 C CA . TYR A 1 98 ? 0.076 -3.844 -6.677 1.00 77.81 98 TYR A CA 1
ATOM 803 C C . TYR A 1 98 ? 0.920 -2.986 -5.736 1.00 77.81 98 TYR A C 1
ATOM 805 O O . TYR A 1 98 ? 0.497 -1.886 -5.401 1.00 77.81 98 TYR A O 1
ATOM 813 N N . GLY A 1 99 ? 2.120 -3.439 -5.363 1.00 79.12 99 GLY A N 1
ATOM 814 C CA . GLY A 1 99 ? 3.044 -2.652 -4.552 1.00 79.12 99 GLY A CA 1
ATOM 815 C C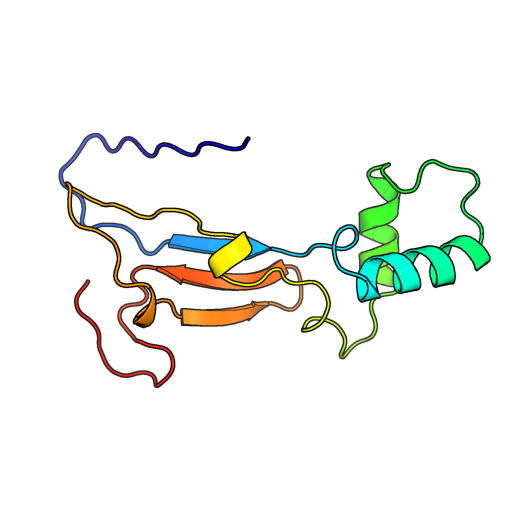 . GLY A 1 99 ? 2.593 -2.567 -3.101 1.00 79.12 99 GLY A C 1
ATOM 816 O O . GLY A 1 99 ? 2.170 -3.569 -2.527 1.00 79.12 99 GLY A O 1
ATOM 817 N N . ASP A 1 100 ? 2.699 -1.388 -2.499 1.00 85.25 100 ASP A N 1
ATOM 818 C CA . ASP A 1 100 ? 2.318 -1.209 -1.102 1.00 85.25 100 ASP A CA 1
ATOM 819 C C . ASP A 1 100 ? 0.804 -1.116 -0.961 1.00 85.25 100 ASP A C 1
ATOM 821 O O . ASP A 1 100 ? 0.141 -0.315 -1.618 1.00 85.25 100 ASP A O 1
ATOM 825 N N . CYS A 1 101 ? 0.260 -1.961 -0.092 1.00 87.88 101 CYS A N 1
ATOM 826 C CA . CYS A 1 101 ? -1.154 -2.025 0.219 1.00 87.88 101 CYS A CA 1
ATOM 827 C C . CYS A 1 101 ? -1.388 -1.639 1.674 1.00 87.88 101 CYS A C 1
ATOM 829 O O . CYS A 1 101 ? -0.722 -2.133 2.585 1.00 87.88 101 CYS A O 1
ATOM 831 N N . TYR A 1 102 ? -2.387 -0.791 1.883 1.00 90.81 102 TYR A N 1
ATOM 832 C CA . TYR A 1 102 ? -2.802 -0.300 3.186 1.00 90.81 102 TYR A CA 1
ATOM 833 C C . TYR A 1 102 ? -4.253 -0.674 3.424 1.00 90.81 102 TYR A C 1
ATOM 835 O O . TYR A 1 102 ? -5.127 -0.322 2.631 1.00 90.81 102 TYR A O 1
ATOM 843 N N . THR A 1 103 ? -4.501 -1.401 4.508 1.00 90.69 103 THR A N 1
ATOM 844 C CA . THR A 1 103 ? -5.830 -1.890 4.868 1.00 90.69 103 THR A CA 1
ATOM 845 C C . THR A 1 103 ? -6.333 -1.196 6.123 1.00 90.69 103 THR A C 1
ATOM 847 O O . THR A 1 103 ? -5.710 -1.276 7.180 1.00 90.69 103 THR A O 1
ATOM 850 N N . LEU A 1 104 ? -7.466 -0.515 5.987 1.00 87.69 104 LEU A N 1
ATOM 851 C CA . LEU A 1 104 ? -8.259 0.062 7.068 1.00 87.69 104 LEU A CA 1
ATOM 852 C C . LEU A 1 104 ? -9.305 -0.965 7.508 1.00 87.69 104 LEU A C 1
ATOM 854 O O . LEU A 1 104 ? -9.855 -1.678 6.665 1.00 87.69 104 LEU A O 1
ATOM 858 N N . ASN A 1 105 ? -9.596 -1.025 8.808 1.00 84.62 105 ASN A N 1
ATOM 859 C CA . ASN A 1 105 ? -10.558 -1.969 9.387 1.00 84.62 105 ASN A CA 1
ATOM 860 C C . ASN A 1 105 ? -10.265 -3.434 9.011 1.00 84.62 105 ASN A C 1
ATOM 862 O O . ASN A 1 105 ? -11.156 -4.203 8.653 1.00 84.62 105 ASN A O 1
ATOM 866 N N . SER A 1 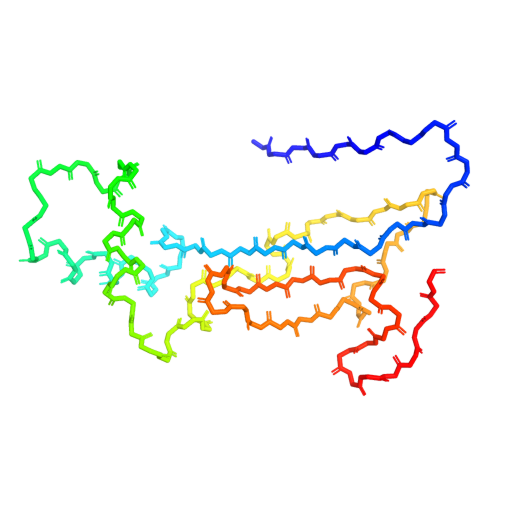106 ? -8.992 -3.830 9.095 1.00 84.44 106 SER A N 1
ATOM 867 C CA . SER A 1 106 ? -8.530 -5.219 8.936 1.00 84.44 106 SER A CA 1
ATOM 868 C C . SER A 1 106 ? -8.961 -6.138 10.083 1.00 84.44 106 SER A C 1
ATOM 870 O O . SER A 1 106 ? -8.846 -7.352 9.957 1.00 84.44 106 SER A O 1
ATOM 872 N N . GLY A 1 107 ? -9.391 -5.580 11.220 1.00 83.88 107 GLY A N 1
ATOM 873 C CA . GLY A 1 107 ? -9.655 -6.325 12.458 1.00 83.88 107 GLY A CA 1
ATOM 874 C C . GLY A 1 107 ? -8.392 -6.689 13.244 1.00 83.88 107 GLY A C 1
ATOM 875 O O . GLY A 1 107 ? -8.496 -7.162 14.374 1.00 83.88 107 GLY A O 1
ATOM 876 N N . SER A 1 108 ? -7.204 -6.411 12.693 1.00 85.19 108 SER A N 1
ATOM 877 C CA . SER A 1 108 ? -5.921 -6.520 13.392 1.00 85.19 108 SER A CA 1
ATOM 878 C C . SER A 1 108 ? -4.964 -5.373 13.046 1.00 85.19 108 SER A C 1
ATOM 880 O O . SER A 1 108 ? -4.988 -4.879 11.916 1.00 85.19 108 SER A O 1
ATOM 882 N N . ASP A 1 109 ? -4.081 -4.999 13.974 1.00 84.62 109 ASP A N 1
ATOM 883 C CA . ASP A 1 109 ? -2.964 -4.081 13.711 1.00 84.62 109 ASP A CA 1
ATOM 884 C C . ASP A 1 109 ? -1.792 -4.774 12.972 1.00 84.62 109 ASP A C 1
ATOM 886 O O . ASP A 1 109 ? -1.887 -5.933 12.550 1.00 84.62 109 ASP A O 1
ATOM 890 N N . GLN A 1 110 ? -0.672 -4.058 12.802 1.00 86.62 110 GLN A N 1
ATOM 891 C CA . GLN A 1 110 ? 0.544 -4.568 12.148 1.00 86.62 110 GLN A CA 1
ATOM 892 C C . GLN A 1 110 ? 1.216 -5.729 12.904 1.00 86.62 110 GLN A C 1
ATOM 894 O O . GLN A 1 110 ? 2.003 -6.464 12.314 1.00 86.62 110 GLN A O 1
ATOM 899 N N . LYS A 1 111 ? 0.944 -5.877 14.205 1.00 87.19 111 LYS A N 1
ATOM 900 C CA . LYS A 1 111 ? 1.465 -6.944 15.072 1.00 87.19 111 LYS A CA 1
ATOM 901 C C . LYS A 1 111 ? 0.444 -8.072 15.264 1.00 87.19 111 LYS A C 1
ATOM 903 O O . LYS A 1 111 ? 0.612 -8.886 16.165 1.00 87.19 111 LYS A O 1
ATOM 908 N N . ASP A 1 112 ? -0.613 -8.084 14.452 1.00 84.38 112 ASP A N 1
ATOM 909 C CA . ASP A 1 112 ? -1.733 -9.020 14.530 1.00 84.38 112 ASP A CA 1
ATOM 910 C C . ASP A 1 112 ? -2.519 -8.966 15.857 1.00 84.38 112 ASP A C 1
ATOM 912 O O . ASP A 1 112 ? -3.273 -9.887 16.174 1.00 84.38 112 ASP A O 1
ATOM 916 N N . ASN A 1 113 ? -2.430 -7.865 16.615 1.00 85.25 113 ASN A N 1
ATOM 917 C CA . ASN A 1 113 ? -3.322 -7.649 17.754 1.00 85.25 113 ASN A CA 1
ATOM 918 C C . ASN A 1 113 ? -4.713 -7.272 17.249 1.00 85.25 113 ASN A C 1
ATOM 920 O O . ASN A 1 113 ? -4.838 -6.457 16.334 1.00 85.25 113 ASN A O 1
ATOM 924 N N . VAL A 1 114 ? -5.757 -7.804 17.883 1.00 85.69 114 VAL A N 1
ATOM 925 C CA . VAL A 1 114 ? -7.148 -7.466 17.556 1.00 85.69 114 VAL A CA 1
ATOM 926 C C . VAL A 1 114 ? -7.394 -5.975 17.787 1.00 85.69 114 VAL A C 1
ATOM 928 O O . VAL A 1 114 ? -7.103 -5.450 18.863 1.00 85.69 114 VAL A O 1
ATOM 931 N N . VAL A 1 115 ? -7.963 -5.300 16.788 1.00 81.56 115 VAL A N 1
ATOM 932 C CA . VAL A 1 115 ? -8.374 -3.893 16.884 1.00 81.56 115 VAL A CA 1
ATOM 933 C C . VAL A 1 115 ? -9.889 -3.766 16.720 1.00 81.56 115 VAL A C 1
ATOM 935 O O . VAL A 1 115 ? -10.488 -4.574 16.007 1.00 81.56 115 VAL A O 1
ATOM 938 N N . PRO A 1 116 ? -10.524 -2.769 17.363 1.00 74.88 116 PRO A N 1
ATOM 939 C CA . PRO A 1 116 ? -11.935 -2.476 17.139 1.00 74.88 116 PRO A CA 1
ATOM 940 C C . PRO A 1 116 ? -12.234 -2.239 15.650 1.00 74.88 116 PRO A C 1
ATOM 942 O O . PRO A 1 116 ? -11.448 -1.585 14.963 1.00 74.88 116 PRO A O 1
ATOM 945 N N . LEU A 1 117 ? -13.362 -2.784 15.184 1.00 67.69 117 LEU A N 1
ATOM 946 C CA . LEU A 1 117 ? -13.910 -2.599 13.835 1.00 67.69 117 LEU A CA 1
ATOM 947 C C . LEU A 1 117 ? -14.976 -1.505 13.817 1.00 67.69 117 LEU A C 1
ATOM 949 O O . LEU A 1 117 ? -15.846 -1.550 14.717 1.00 67.69 117 LEU A O 1
#

Radius of gyration: 17.53 Å; Cα contacts (8 Å, |Δi|>4): 131; chains: 1; bounding box: 47×25×47 Å

Nearest PDB structures (foldseek):
  6bqn-assembly1_C  TM=5.082E-01  e=1.439E-03  Homo sapiens
  9btu-assembly1_C  TM=6.465E-01  e=5.155E-02  Homo sapiens
  7yvc-assembly1_A  TM=5.030E-01  e=2.657E-02  Aplysia californica
  7yvb-assembly1_A  TM=4.697E-01  e=2.178E-02  Aplysia californica

Secondary structure (DSSP, 8-state):
--------SS--PPPPEEEEE--SSSSHHHHHHHHHHHTTT--S-TTSHHHHHHHHHT--TT-GGGSPPPHHHH-S--EETTEEP-GGGPEEEEETTTEEEEEES-SB-TT--B---

Sequence (117 aa):
TTKTRIKTGFNTKFPTITVCNLNYFTSEYSINYIESLEYYKFEGNPFAKGFEYIAKANKPKNSSVLYGDSLKKLIVFCEYESNRCNMSQVKHYNHPEYGDCYTLNSGSDQKDNVVPL